Protein AF-M4RAN0-F1 (afdb_monomer)

pLDDT: mean 78.2, std 18.33, range [39.72, 98.0]

Nearest PDB structures (foldseek):
  3uxm-assembly6_C  TM=8.681E-01  e=2.405E-02  Pseudomonas aeruginosa PAO1
  3uwk-assembly3_A  TM=8.325E-01  e=1.610E-02  Pseudomonas aeruginosa PAO1
  3uxm-assembly5_B-2  TM=8.492E-01  e=2.405E-02  Pseudomonas aeruginosa PAO1
  4e5u-assembly1_A  TM=8.436E-01  e=3.594E-02  Pseudomonas aeruginosa PAO1
  3v9p-assembly3_B-2  TM=5.923E-01  e=3.227E-03  Burkholderia thailandensis E264

InterPro domains:
  IPR027417 P-loop containing nucleoside triphosphate hydrolase [G3DSA:3.40.50.300] (1-83)
  IPR027417 P-loop containing nucleoside triphosphate hydrolase [SSF52540] (2-83)
  IPR039430 Thymidylate kinase-like domain [PF02223] (8-75)

Secondary structure (DSSP, 8-state):
--SSTT---S-EEEEE--HHHHHTT--S---TTGGG-HHHHHHHHHHHHHHHHHTTTTEEEEETTS-HHHHHHHHHHHHHHHHHHHHHT------------------------

Solvent-accessible surface area (backbone atoms only — not comparable to full-atom values): 7378 Å² total; per-residue (Å²): 122,86,87,56,85,71,65,69,72,83,61,44,80,44,74,45,60,57,68,78,60,52,63,75,67,56,90,62,81,79,49,77,76,66,69,60,40,70,73,52,51,53,51,54,52,51,51,53,53,50,51,34,67,76,38,54,87,36,33,45,80,42,65,55,76,54,55,69,67,60,45,48,52,54,54,49,56,52,51,50,50,58,53,54,55,53,62,73,67,65,69,75,78,79,84,81,76,81,77,82,81,81,76,80,79,78,85,74,87,84,83,86,132

Mean predicted aligned error: 13.82 Å

Sequence (113 aa):
MWATGGLLPRRTYLLDVDPQVSHRRLTHGEDRMESAGYDFQRRTRQEFLNLARADSARFLVVDASQGIEAVWNTIRNDAEQLLGGAAASTGMPEISGIPEISGDVRQTGEHSS

Foldseek 3Di:
DPDCPPDDDQADEAADDQLVLVVVVDPDDDDPLNVPDRVVVVVVSVVVVVVCVVCVSRYDYAHNSDDPVVSVVVVVVVVCVVVVVVVVPPDDPPPPDDDPPPDPPDDDDDDDD

Organism: NCBI:txid1254439

Radius of gyration: 29.09 Å; Cα contacts (8 Å, |Δi|>4): 60; chains: 1; bounding box: 40×34×103 Å

Structure (mmCIF, N/CA/C/O backbone):
data_AF-M4RAN0-F1
#
_entry.id   AF-M4RA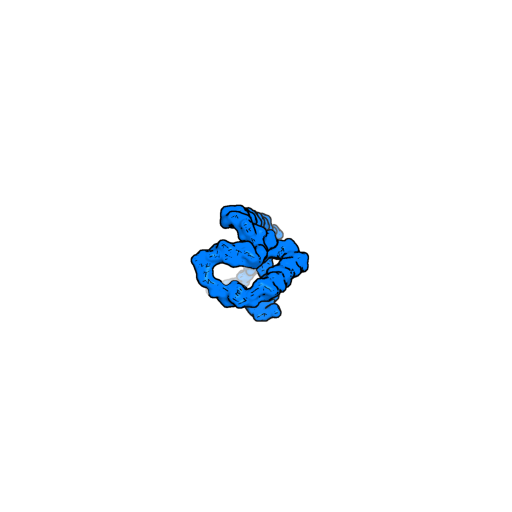N0-F1
#
loop_
_atom_site.group_PDB
_atom_site.id
_atom_site.type_symbol
_atom_site.label_atom_id
_atom_site.label_alt_id
_atom_site.label_comp_id
_atom_site.label_asym_id
_atom_site.label_entity_id
_atom_site.label_seq_id
_atom_site.pdbx_PDB_ins_code
_atom_site.Cartn_x
_atom_site.Cartn_y
_atom_site.Cartn_z
_atom_site.occupancy
_atom_site.B_iso_or_equiv
_atom_site.auth_seq_id
_atom_site.auth_comp_id
_atom_site.auth_asym_id
_atom_site.auth_atom_id
_atom_site.pdbx_PDB_model_num
ATOM 1 N N . MET A 1 1 ? 0.209 -20.540 7.825 1.00 51.88 1 MET A N 1
ATOM 2 C CA . MET A 1 1 ? 0.028 -19.350 8.688 1.00 51.88 1 MET A CA 1
ATOM 3 C C . MET A 1 1 ? 0.818 -19.528 9.988 1.00 51.88 1 MET A C 1
ATOM 5 O O . MET A 1 1 ? 0.255 -19.469 11.071 1.00 51.88 1 MET A O 1
ATOM 9 N N . TRP A 1 2 ? 2.125 -19.792 9.893 1.00 39.72 2 TRP A N 1
ATOM 10 C CA . TRP A 1 2 ? 2.996 -20.043 11.047 1.00 39.72 2 TRP A CA 1
ATOM 11 C C . TRP A 1 2 ? 4.129 -19.021 11.022 1.00 39.72 2 TRP A C 1
ATOM 13 O O . TRP A 1 2 ? 5.038 -19.125 10.211 1.00 39.72 2 TRP A O 1
ATOM 23 N N . ALA A 1 3 ? 3.956 -17.982 11.833 1.00 61.91 3 ALA A N 1
ATOM 24 C CA . ALA A 1 3 ? 4.944 -16.976 12.242 1.00 61.91 3 ALA A CA 1
ATOM 25 C C . ALA A 1 3 ? 4.266 -15.977 13.198 1.00 61.91 3 ALA A C 1
ATOM 27 O O . ALA A 1 3 ? 4.872 -15.520 14.155 1.00 61.91 3 ALA A O 1
ATOM 28 N N . THR A 1 4 ? 2.977 -15.693 12.975 1.00 70.81 4 THR A N 1
ATOM 29 C CA . THR A 1 4 ? 2.208 -14.684 13.723 1.00 70.81 4 THR A CA 1
ATOM 30 C C . THR A 1 4 ? 1.116 -15.270 14.625 1.00 70.81 4 THR A C 1
ATOM 32 O O . THR A 1 4 ? 0.298 -14.526 15.149 1.00 70.81 4 THR A O 1
ATOM 35 N N . GLY A 1 5 ? 1.030 -16.598 14.775 1.00 74.56 5 GLY A N 1
ATOM 36 C CA . GLY A 1 5 ? -0.044 -17.238 15.553 1.00 74.56 5 GLY A CA 1
ATOM 37 C C . GLY A 1 5 ? -1.457 -16.977 15.009 1.00 74.56 5 GLY A C 1
ATOM 38 O O . GLY A 1 5 ? -2.418 -17.003 15.766 1.00 74.56 5 GLY A O 1
ATOM 39 N N . GLY A 1 6 ? -1.590 -16.677 13.713 1.00 78.69 6 GLY A N 1
ATOM 40 C CA . GLY A 1 6 ? -2.867 -16.287 13.108 1.00 78.69 6 GLY A CA 1
ATOM 41 C C . GLY A 1 6 ? -3.189 -14.796 13.221 1.00 78.69 6 GLY A C 1
ATOM 42 O O . GLY A 1 6 ? -4.206 -14.364 12.682 1.00 78.69 6 GLY A O 1
ATOM 43 N N . LEU A 1 7 ? -2.317 -13.993 13.846 1.00 82.19 7 LEU A N 1
ATOM 44 C CA . LEU A 1 7 ? -2.452 -12.542 13.825 1.00 82.19 7 LEU A CA 1
ATOM 45 C C . LEU A 1 7 ? -2.278 -12.027 12.402 1.00 82.19 7 LEU A C 1
ATOM 47 O O . LEU A 1 7 ? -1.344 -12.395 11.678 1.00 82.19 7 LEU A O 1
ATOM 51 N N . LEU A 1 8 ? -3.199 -11.152 12.035 1.00 87.12 8 LEU A N 1
ATOM 52 C CA . LEU A 1 8 ? -3.241 -10.480 10.755 1.00 87.12 8 LEU A CA 1
ATOM 53 C C . LEU A 1 8 ? -3.200 -8.971 10.995 1.00 87.12 8 LEU A C 1
ATOM 55 O O . LEU A 1 8 ? -3.686 -8.508 12.031 1.00 87.12 8 LEU A O 1
ATOM 59 N N . PRO A 1 9 ? -2.645 -8.188 10.057 1.00 89.88 9 PRO A N 1
ATOM 60 C CA . PRO A 1 9 ? -2.698 -6.739 10.152 1.00 89.88 9 PRO A CA 1
ATOM 61 C C . PRO A 1 9 ? -4.146 -6.261 10.283 1.00 89.88 9 PRO A C 1
ATOM 63 O O . PRO A 1 9 ? -5.038 -6.781 9.618 1.00 89.88 9 PRO A O 1
ATOM 66 N N . ARG A 1 10 ? -4.384 -5.223 11.089 1.00 91.81 10 ARG A N 1
ATOM 67 C CA . ARG A 1 10 ? -5.685 -4.530 11.098 1.00 91.81 10 ARG A CA 1
ATOM 68 C C . ARG A 1 10 ? -5.968 -3.841 9.756 1.00 91.81 10 ARG A C 1
ATOM 70 O O . ARG A 1 10 ? -7.123 -3.683 9.373 1.00 91.81 10 ARG A O 1
ATOM 77 N N . ARG A 1 11 ? -4.911 -3.429 9.054 1.00 95.88 11 ARG A N 1
ATOM 78 C CA . ARG A 1 11 ? -4.956 -2.761 7.752 1.00 95.88 11 ARG A CA 1
ATOM 79 C C . ARG A 1 11 ? -3.757 -3.181 6.909 1.00 95.88 11 ARG A C 1
ATOM 81 O O . ARG A 1 11 ? -2.645 -3.285 7.427 1.00 95.88 11 ARG A O 1
ATOM 88 N N . THR A 1 12 ? -3.981 -3.399 5.620 1.00 96.62 12 THR A N 1
ATOM 89 C CA . THR A 1 12 ? -2.937 -3.640 4.620 1.00 96.62 12 THR A CA 1
ATOM 90 C C . THR A 1 12 ? -3.131 -2.673 3.460 1.00 96.62 12 THR A C 1
ATOM 92 O O . THR A 1 12 ? -4.178 -2.681 2.820 1.00 96.62 12 THR A O 1
ATOM 95 N N . TYR A 1 13 ? -2.128 -1.841 3.188 1.00 97.56 13 TYR A N 1
ATOM 96 C CA . TYR A 1 13 ? -2.131 -0.941 2.037 1.00 97.56 13 TYR A CA 1
ATOM 97 C C . TYR A 1 13 ? -1.472 -1.644 0.852 1.00 97.56 13 TYR A C 1
ATOM 99 O O . TYR A 1 13 ? -0.285 -1.964 0.908 1.00 97.56 13 TYR A O 1
ATOM 107 N N . LEU A 1 14 ? -2.238 -1.900 -0.207 1.00 97.44 14 LEU A N 1
ATOM 108 C CA . LEU A 1 14 ? -1.710 -2.414 -1.467 1.00 97.44 14 LEU A CA 1
ATOM 109 C C . LEU A 1 14 ? -1.458 -1.236 -2.406 1.00 97.44 14 LEU A C 1
ATOM 111 O O . LEU A 1 14 ? -2.405 -0.659 -2.934 1.00 97.44 14 LEU A O 1
ATOM 115 N N . LEU A 1 15 ? -0.188 -0.884 -2.601 1.00 96.12 15 LEU A N 1
ATOM 116 C CA . LEU A 1 15 ? 0.225 0.154 -3.544 1.00 96.12 15 LEU A CA 1
ATOM 117 C C . LEU A 1 15 ? 0.212 -0.427 -4.961 1.00 96.12 15 LEU A C 1
ATOM 119 O O . LEU A 1 15 ? 1.136 -1.138 -5.353 1.00 96.12 15 LEU A O 1
ATOM 123 N N . ASP A 1 16 ? -0.858 -0.170 -5.705 1.00 95.31 16 ASP A N 1
ATOM 124 C CA . ASP A 1 16 ? -1.047 -0.710 -7.047 1.00 95.31 16 ASP A CA 1
ATOM 125 C C . ASP A 1 16 ? -0.485 0.242 -8.103 1.00 95.31 16 ASP A C 1
ATOM 127 O O . ASP A 1 16 ? -0.854 1.414 -8.175 1.00 95.31 16 ASP A O 1
ATOM 131 N N . VAL A 1 17 ? 0.400 -0.270 -8.952 1.00 91.56 17 VAL A N 1
ATOM 132 C CA . VAL A 1 17 ? 0.917 0.445 -10.118 1.00 91.56 17 VAL A CA 1
ATOM 133 C C . VAL A 1 17 ? 1.130 -0.544 -11.252 1.00 91.56 17 VAL A C 1
ATOM 135 O O . VAL A 1 17 ? 1.514 -1.697 -11.037 1.00 91.56 17 VAL A O 1
ATOM 138 N N . ASP A 1 18 ? 0.866 -0.103 -12.480 1.00 85.94 18 ASP A N 1
ATOM 139 C CA . ASP A 1 18 ? 1.181 -0.920 -13.641 1.00 85.94 18 ASP A CA 1
ATOM 140 C C . ASP A 1 18 ? 2.703 -1.114 -13.764 1.00 85.94 18 ASP A C 1
ATOM 142 O O . ASP A 1 18 ? 3.435 -0.119 -13.715 1.00 85.94 18 ASP A O 1
ATOM 146 N N . PRO A 1 19 ? 3.199 -2.349 -13.968 1.00 81.56 19 PRO A N 1
ATOM 147 C CA . PRO A 1 19 ? 4.631 -2.594 -14.089 1.00 81.56 19 PRO A CA 1
ATOM 148 C C . PRO A 1 19 ? 5.310 -1.782 -15.206 1.00 81.56 19 PRO A C 1
ATOM 150 O O .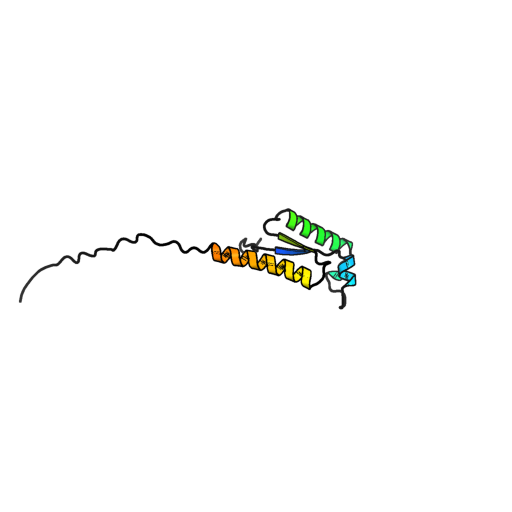 PRO A 1 19 ? 6.457 -1.364 -15.075 1.00 81.56 19 PRO A O 1
ATOM 153 N N . GLN A 1 20 ? 4.606 -1.471 -16.301 1.00 81.00 20 GLN A N 1
ATOM 154 C CA . GLN A 1 20 ? 5.160 -0.620 -17.361 1.00 81.00 20 GLN A CA 1
ATOM 155 C C . GLN A 1 20 ? 5.344 0.831 -16.901 1.00 81.00 20 GLN A C 1
ATOM 157 O O . GLN A 1 20 ? 6.232 1.530 -17.392 1.00 81.00 20 GLN A O 1
ATOM 162 N N . VAL A 1 21 ? 4.501 1.301 -15.978 1.00 78.00 21 VAL A N 1
ATOM 163 C CA . VAL A 1 21 ? 4.589 2.645 -15.394 1.00 78.00 21 VAL A CA 1
ATOM 164 C C . VAL A 1 21 ? 5.666 2.690 -14.312 1.00 78.00 21 VAL A C 1
ATOM 166 O O . VAL A 1 21 ? 6.412 3.668 -14.260 1.00 78.00 21 VAL A O 1
ATOM 169 N N . SER A 1 22 ? 5.798 1.645 -13.488 1.00 73.44 22 SER A N 1
ATOM 170 C CA . SER A 1 22 ? 6.830 1.581 -12.446 1.00 73.44 22 SER A CA 1
ATOM 171 C C . SER A 1 22 ? 8.241 1.557 -13.034 1.00 73.44 22 SER A C 1
ATOM 173 O O . SER A 1 22 ? 9.080 2.337 -12.589 1.00 73.44 22 SER A O 1
ATOM 175 N N . HIS A 1 23 ? 8.483 0.781 -14.099 1.00 68.50 23 HIS A N 1
ATOM 176 C CA . HIS A 1 23 ? 9.790 0.739 -14.768 1.00 68.50 23 HIS A CA 1
ATOM 177 C C . HIS A 1 23 ? 10.243 2.114 -15.286 1.00 68.50 23 HIS A C 1
ATOM 179 O O . HIS A 1 23 ? 11.426 2.434 -15.247 1.00 68.50 23 HIS A O 1
ATOM 185 N N . ARG A 1 24 ? 9.314 2.977 -15.720 1.00 73.19 24 ARG A N 1
ATOM 186 C CA . ARG A 1 24 ? 9.639 4.342 -16.184 1.00 73.19 24 ARG A CA 1
ATOM 187 C C . ARG A 1 24 ? 10.034 5.297 -15.057 1.00 73.19 24 ARG A C 1
ATOM 189 O O . ARG A 1 24 ? 10.586 6.356 -15.338 1.00 73.19 24 ARG A O 1
ATOM 196 N N . ARG A 1 25 ? 9.713 4.960 -13.806 1.00 72.88 25 ARG A N 1
ATOM 197 C CA . ARG A 1 25 ? 10.033 5.756 -12.612 1.00 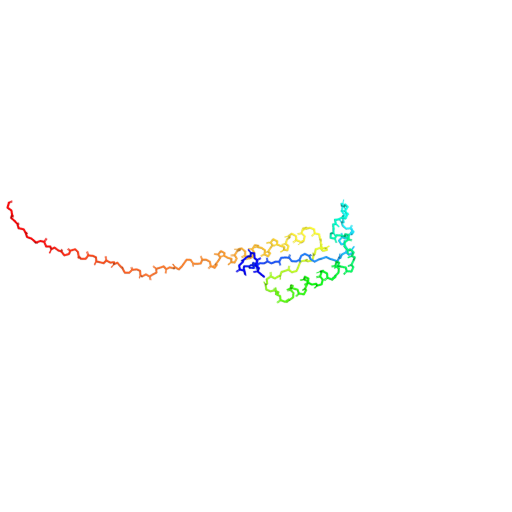72.88 25 ARG A CA 1
ATOM 198 C C . ARG A 1 25 ? 11.313 5.295 -11.915 1.00 72.88 25 ARG A C 1
ATOM 200 O O . ARG A 1 25 ? 11.713 5.929 -10.943 1.00 72.88 25 ARG A O 1
ATOM 207 N N . LEU A 1 26 ? 11.947 4.221 -12.388 1.00 68.31 26 LEU A N 1
ATOM 208 C CA . LEU A 1 26 ? 13.198 3.726 -11.825 1.00 68.31 26 LEU A CA 1
ATOM 209 C C . LEU A 1 26 ? 14.310 4.758 -12.029 1.00 68.31 26 LEU A C 1
ATOM 211 O O . LEU A 1 26 ? 14.698 5.075 -13.150 1.00 68.31 26 LEU A O 1
ATOM 215 N N . THR A 1 27 ? 14.836 5.271 -10.923 1.00 66.81 27 THR A N 1
ATOM 216 C CA . THR A 1 27 ? 16.039 6.116 -10.888 1.00 66.81 27 THR A CA 1
ATOM 217 C C . THR A 1 27 ? 17.303 5.316 -10.561 1.00 66.81 27 THR A C 1
ATOM 219 O O . THR A 1 27 ? 18.393 5.878 -10.502 1.00 66.81 27 THR A O 1
ATOM 222 N N . HIS A 1 28 ? 17.166 4.006 -10.345 1.00 63.69 28 HIS A N 1
ATOM 223 C CA . HIS A 1 28 ? 18.226 3.079 -9.944 1.00 63.69 28 HIS A CA 1
ATOM 224 C C . HIS A 1 28 ? 18.196 1.843 -10.857 1.00 63.69 28 HIS A C 1
ATOM 226 O O . HIS A 1 28 ? 17.204 1.614 -11.549 1.00 63.69 28 HIS A O 1
ATOM 232 N N . GLY A 1 29 ? 19.280 1.059 -10.868 1.00 65.38 29 GLY A N 1
ATOM 233 C CA . GLY A 1 29 ? 19.321 -0.206 -11.607 1.00 65.38 29 GLY A CA 1
ATOM 234 C C . GLY A 1 29 ? 18.241 -1.183 -11.137 1.00 65.38 29 GLY A C 1
ATOM 235 O O . GLY A 1 29 ? 17.816 -1.119 -9.986 1.00 65.38 29 GLY A O 1
ATOM 236 N N . GLU A 1 30 ? 17.811 -2.067 -12.035 1.00 71.44 30 GLU A N 1
ATOM 237 C CA . GLU A 1 30 ? 16.797 -3.079 -11.734 1.00 71.44 30 GLU A CA 1
ATOM 238 C C . GLU A 1 30 ? 17.259 -4.015 -10.612 1.00 71.44 30 GLU A C 1
ATOM 240 O O . GLU A 1 30 ? 18.368 -4.558 -10.645 1.00 71.44 30 GLU A O 1
ATOM 245 N N . ASP A 1 31 ? 16.395 -4.212 -9.623 1.00 73.38 31 ASP A N 1
ATOM 246 C CA . ASP A 1 31 ? 16.528 -5.242 -8.615 1.00 73.38 31 ASP A CA 1
ATOM 247 C C . ASP A 1 31 ? 15.912 -6.571 -9.091 1.00 73.38 31 ASP A C 1
ATOM 249 O O . ASP A 1 31 ? 15.376 -6.718 -10.194 1.00 73.38 31 ASP A O 1
ATOM 253 N N . ARG A 1 32 ? 16.016 -7.601 -8.247 1.00 75.62 32 ARG A N 1
ATOM 254 C CA . ARG A 1 32 ? 15.546 -8.956 -8.560 1.00 75.62 32 ARG A CA 1
ATOM 255 C C . ARG A 1 32 ? 14.056 -9.010 -8.942 1.00 75.62 32 ARG A C 1
ATOM 257 O O . ARG A 1 32 ? 13.670 -9.896 -9.706 1.00 75.62 32 ARG A O 1
ATOM 264 N N . MET A 1 33 ? 13.217 -8.145 -8.380 1.00 69.88 33 MET A N 1
ATOM 265 C CA . MET A 1 33 ? 11.787 -8.063 -8.681 1.00 69.88 33 MET A CA 1
ATOM 266 C C . MET A 1 33 ? 11.538 -7.381 -10.029 1.00 69.88 33 MET A C 1
ATOM 268 O O . MET A 1 33 ? 10.683 -7.846 -10.792 1.00 69.88 33 MET A O 1
ATOM 272 N N . GLU A 1 34 ? 12.307 -6.345 -10.369 1.00 71.56 34 GLU A N 1
ATOM 273 C CA . GLU A 1 34 ? 12.218 -5.698 -11.683 1.00 71.56 34 GLU A CA 1
ATOM 274 C C . GLU A 1 34 ? 12.742 -6.598 -12.813 1.00 71.56 34 GLU A C 1
ATOM 276 O O . GLU A 1 34 ? 12.118 -6.698 -13.869 1.00 71.56 34 GLU A O 1
ATOM 281 N N . SER A 1 35 ? 13.802 -7.368 -12.569 1.00 77.19 35 SER A N 1
ATOM 282 C CA . SER A 1 35 ? 14.354 -8.296 -13.566 1.00 77.19 35 SER A CA 1
ATOM 283 C C . SER A 1 35 ? 13.558 -9.601 -13.730 1.00 77.19 35 SER A C 1
ATOM 285 O O . SER A 1 35 ? 13.887 -10.425 -14.584 1.00 77.19 35 SER A O 1
ATOM 287 N N . ALA A 1 36 ? 12.498 -9.824 -12.943 1.00 77.06 36 ALA A N 1
ATOM 288 C CA . ALA A 1 36 ? 11.671 -11.036 -13.020 1.00 77.06 36 ALA A CA 1
ATOM 289 C C . ALA A 1 36 ? 10.794 -11.113 -14.290 1.00 77.06 36 ALA A C 1
ATOM 291 O O . ALA A 1 36 ? 10.227 -12.167 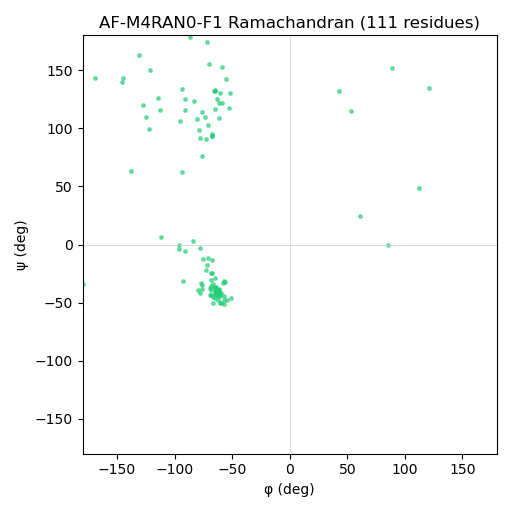-14.595 1.00 77.06 36 ALA A O 1
ATOM 292 N N . GLY A 1 37 ? 10.694 -10.011 -15.038 1.00 81.31 37 GLY A N 1
ATOM 293 C CA . GLY A 1 37 ? 9.988 -9.927 -16.311 1.00 81.31 37 GLY A CA 1
ATOM 294 C C . GLY A 1 37 ? 8.506 -9.565 -16.186 1.00 81.31 37 GLY A C 1
ATOM 295 O O . GLY A 1 37 ? 7.821 -9.876 -15.206 1.00 81.31 37 GLY A O 1
ATOM 296 N N . TYR A 1 38 ? 7.990 -8.925 -17.236 1.00 83.00 38 TYR A N 1
ATOM 297 C CA . TYR A 1 38 ? 6.659 -8.312 -17.261 1.00 83.00 38 TYR A CA 1
ATOM 298 C C . TYR A 1 38 ? 5.510 -9.285 -16.943 1.00 83.00 38 TYR A C 1
ATOM 300 O O . TYR A 1 38 ? 4.620 -8.969 -16.153 1.00 83.00 38 TYR A O 1
ATOM 308 N N . ASP A 1 39 ? 5.520 -10.493 -17.515 1.00 86.75 39 ASP A N 1
ATOM 309 C CA . ASP A 1 39 ? 4.456 -11.481 -17.286 1.00 86.75 39 ASP A CA 1
ATOM 310 C C . ASP A 1 39 ? 4.427 -11.998 -15.846 1.00 86.75 39 ASP A C 1
ATOM 312 O O . ASP A 1 39 ? 3.359 -12.291 -15.300 1.00 86.75 39 ASP A O 1
ATOM 316 N N . PHE A 1 40 ? 5.594 -12.115 -15.209 1.00 87.81 40 PHE A N 1
ATOM 317 C CA . PHE A 1 40 ? 5.673 -12.468 -13.799 1.00 87.81 40 PHE A CA 1
ATOM 318 C C . PHE A 1 40 ? 5.097 -11.345 -12.936 1.00 87.81 40 PHE A C 1
ATOM 320 O O . PHE A 1 40 ? 4.198 -11.598 -12.139 1.00 87.81 40 PHE A O 1
ATOM 327 N N . GLN A 1 41 ? 5.534 -10.104 -13.154 1.00 87.94 41 GLN A N 1
ATOM 328 C CA . GLN A 1 41 ? 5.057 -8.939 -12.405 1.00 87.94 41 GLN A CA 1
ATOM 329 C C . GLN A 1 41 ? 3.545 -8.731 -12.559 1.00 87.94 41 GLN A C 1
ATOM 331 O O . GLN A 1 41 ? 2.855 -8.497 -11.568 1.00 87.94 41 GLN A O 1
ATOM 336 N N . ARG A 1 42 ? 2.999 -8.891 -13.774 1.00 91.06 42 ARG A N 1
ATOM 337 C CA . ARG A 1 42 ? 1.553 -8.784 -14.027 1.00 91.06 42 ARG A CA 1
ATOM 338 C C . ARG A 1 42 ? 0.755 -9.847 -13.271 1.00 91.06 42 ARG A C 1
ATOM 340 O O . ARG A 1 42 ? -0.273 -9.520 -12.682 1.00 91.06 42 ARG A O 1
ATOM 347 N N . ARG A 1 43 ? 1.214 -11.105 -13.261 1.00 92.69 43 ARG A N 1
ATOM 348 C CA . ARG A 1 43 ? 0.559 -12.182 -12.492 1.00 92.69 43 ARG A CA 1
ATOM 349 C C . ARG A 1 43 ? 0.630 -11.915 -10.994 1.00 92.69 43 ARG A C 1
ATOM 351 O O . ARG A 1 43 ? -0.392 -11.983 -10.326 1.00 92.69 43 ARG A O 1
ATOM 358 N N . THR A 1 44 ? 1.799 -11.529 -10.489 1.00 92.19 44 THR A N 1
ATOM 359 C CA . THR A 1 44 ? 1.991 -11.170 -9.078 1.00 92.19 44 THR A CA 1
ATOM 360 C C . THR A 1 44 ? 1.056 -10.035 -8.657 1.00 92.19 44 THR A C 1
ATOM 362 O O . THR A 1 44 ? 0.348 -10.166 -7.660 1.00 92.19 44 THR A O 1
ATOM 365 N N . ARG A 1 45 ? 0.973 -8.957 -9.451 1.00 93.81 45 ARG A N 1
ATOM 366 C CA . ARG A 1 45 ? 0.011 -7.863 -9.246 1.00 93.81 45 ARG A CA 1
ATOM 367 C C . ARG A 1 45 ? -1.424 -8.388 -9.175 1.00 93.81 45 ARG A C 1
ATOM 369 O O . ARG A 1 45 ? -2.162 -8.029 -8.260 1.00 93.81 45 ARG A O 1
ATOM 376 N N . GLN A 1 46 ? -1.815 -9.254 -10.111 1.00 95.81 46 GLN A N 1
ATOM 377 C CA . GLN A 1 46 ? -3.172 -9.793 -10.150 1.00 95.81 46 GLN A CA 1
ATOM 378 C C . GLN A 1 46 ? -3.511 -10.622 -8.905 1.00 95.81 46 GLN A C 1
ATOM 380 O O . GLN A 1 46 ? -4.618 -10.488 -8.387 1.00 95.81 46 GLN A O 1
ATOM 385 N N . GLU A 1 47 ? -2.572 -11.416 -8.388 1.00 96.38 47 GLU A N 1
ATOM 386 C CA . GLU A 1 47 ? -2.781 -12.185 -7.157 1.00 96.38 47 GLU A CA 1
ATOM 387 C C . GLU A 1 47 ? -2.964 -11.279 -5.935 1.00 96.38 47 GLU A C 1
ATOM 389 O O . GLU A 1 47 ? -3.889 -11.487 -5.150 1.00 96.38 47 GLU A O 1
ATOM 394 N N . PHE A 1 48 ? -2.176 -10.208 -5.801 1.00 95.56 48 PHE A N 1
ATOM 395 C CA . PHE A 1 48 ? -2.386 -9.236 -4.723 1.00 95.56 48 PHE A CA 1
ATOM 396 C C . PHE A 1 48 ? -3.731 -8.510 -4.834 1.00 95.56 48 PHE A C 1
ATOM 398 O O . PHE A 1 48 ? -4.415 -8.329 -3.826 1.00 95.56 48 PHE A O 1
ATOM 405 N N . LEU A 1 49 ? -4.156 -8.148 -6.047 1.00 96.50 49 LEU A N 1
ATOM 406 C CA . LEU A 1 49 ? -5.483 -7.566 -6.269 1.00 96.50 49 LEU A CA 1
ATOM 407 C C . LEU A 1 49 ? -6.604 -8.559 -5.935 1.00 96.50 49 LEU A C 1
ATOM 409 O O . LEU A 1 49 ? -7.630 -8.161 -5.386 1.00 96.50 49 LEU A O 1
ATOM 413 N N . ASN A 1 50 ? -6.421 -9.849 -6.226 1.00 97.31 50 ASN A N 1
ATOM 414 C CA . ASN A 1 50 ? -7.376 -10.889 -5.845 1.00 97.31 50 ASN A CA 1
ATOM 415 C C . ASN A 1 50 ? -7.473 -11.022 -4.318 1.00 97.31 50 ASN A C 1
ATOM 417 O O . ASN A 1 50 ? -8.583 -11.077 -3.791 1.00 97.31 50 ASN A O 1
ATOM 421 N N . LEU A 1 51 ? -6.341 -10.991 -3.605 1.00 94.81 51 LEU A N 1
ATOM 422 C CA . LEU A 1 51 ? -6.314 -10.981 -2.137 1.00 94.81 51 LEU A CA 1
ATOM 423 C C . LEU A 1 51 ? -7.038 -9.758 -1.561 1.00 94.81 51 LEU A C 1
ATOM 425 O O . LEU A 1 51 ? -7.844 -9.901 -0.644 1.00 94.81 51 LEU A O 1
ATOM 429 N N . ALA A 1 52 ? -6.804 -8.572 -2.128 1.00 96.38 52 ALA A N 1
ATOM 430 C CA . ALA A 1 52 ? -7.460 -7.346 -1.686 1.00 96.38 52 ALA A CA 1
ATOM 431 C C . ALA A 1 52 ? -8.980 -7.373 -1.914 1.00 96.38 52 ALA A C 1
ATOM 433 O O . ALA A 1 52 ? -9.736 -6.894 -1.076 1.00 96.38 52 ALA A O 1
ATOM 434 N N . ARG A 1 53 ? -9.443 -7.970 -3.021 1.00 96.19 53 ARG A N 1
ATOM 435 C CA . ARG A 1 53 ? -10.880 -8.175 -3.278 1.00 96.19 53 ARG A CA 1
ATOM 436 C C . ARG A 1 53 ? -11.502 -9.191 -2.326 1.00 96.19 53 ARG A C 1
ATOM 438 O O . ARG A 1 53 ? -12.637 -8.999 -1.907 1.00 96.19 53 ARG A O 1
ATOM 445 N N . ALA A 1 54 ? -10.780 -10.263 -2.005 1.00 96.12 54 ALA A N 1
ATOM 446 C CA . ALA A 1 54 ? -11.260 -11.304 -1.101 1.00 96.12 54 ALA A CA 1
ATOM 447 C C . ALA A 1 54 ? -11.394 -10.814 0.352 1.00 96.12 54 ALA A C 1
ATOM 449 O O . ALA A 1 54 ? -12.187 -11.367 1.108 1.00 96.12 54 ALA A O 1
ATOM 450 N N . ASP A 1 55 ? -10.644 -9.779 0.737 1.00 94.19 55 ASP A N 1
ATOM 451 C CA . ASP A 1 55 ? -10.677 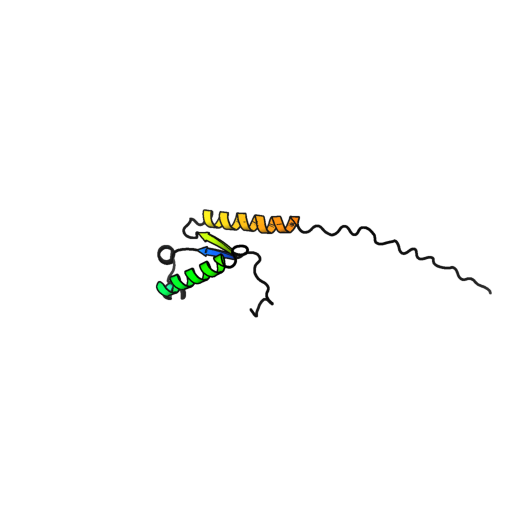-9.193 2.077 1.00 94.19 55 ASP A CA 1
ATOM 452 C C . ASP A 1 55 ? -10.639 -7.657 2.026 1.00 94.19 55 ASP A C 1
ATOM 454 O O . ASP A 1 55 ? -9.715 -6.994 2.508 1.00 94.19 55 ASP A O 1
ATOM 458 N N . SER A 1 56 ? -11.674 -7.075 1.422 1.00 93.62 56 SER A N 1
ATOM 459 C CA . SER A 1 56 ? -11.788 -5.625 1.228 1.00 93.62 56 SER A CA 1
ATOM 460 C C . SER A 1 56 ? -11.965 -4.837 2.530 1.00 93.62 56 SER A C 1
ATOM 462 O O . SER A 1 56 ? -11.852 -3.616 2.528 1.00 93.62 56 SER A O 1
ATOM 464 N N . ALA A 1 57 ? -12.268 -5.509 3.644 1.00 91.81 57 ALA A N 1
ATOM 465 C CA . ALA A 1 57 ? -12.363 -4.870 4.955 1.00 91.81 57 ALA A CA 1
ATOM 466 C C . ALA A 1 57 ? -10.974 -4.572 5.545 1.00 91.81 57 ALA A C 1
ATOM 468 O O . ALA A 1 57 ? -10.788 -3.561 6.229 1.00 91.81 57 ALA A O 1
ATOM 469 N N . ARG A 1 58 ? -9.991 -5.444 5.279 1.00 94.25 58 ARG A N 1
ATOM 470 C CA . ARG A 1 58 ? -8.608 -5.281 5.743 1.00 94.25 58 ARG A CA 1
ATOM 471 C C . ARG A 1 58 ? -7.718 -4.573 4.728 1.00 94.25 58 ARG A C 1
ATOM 473 O O . ARG A 1 58 ? -6.765 -3.908 5.136 1.00 94.25 58 ARG A O 1
ATOM 480 N N . PHE A 1 59 ? -7.978 -4.733 3.435 1.00 97.31 59 PHE A N 1
ATOM 481 C CA . PHE A 1 59 ? -7.148 -4.152 2.384 1.00 97.31 59 PHE A CA 1
ATOM 482 C C . PHE A 1 59 ? -7.665 -2.794 1.918 1.00 97.31 59 PHE A C 1
ATOM 484 O O . PHE A 1 59 ? -8.835 -2.648 1.578 1.00 97.31 59 PHE A O 1
ATOM 491 N N . LEU A 1 60 ? -6.752 -1.829 1.804 1.00 97.62 60 LEU A N 1
ATOM 492 C CA . LEU A 1 60 ? -6.965 -0.607 1.038 1.00 97.62 60 LEU A CA 1
ATOM 493 C C . LEU A 1 60 ? -6.026 -0.613 -0.168 1.00 97.62 60 LEU A C 1
ATOM 495 O O . LEU A 1 60 ? -4.804 -0.598 -0.009 1.00 97.62 60 LEU A O 1
ATOM 499 N N . VAL A 1 61 ? -6.594 -0.646 -1.373 1.00 97.69 61 VAL A N 1
ATOM 500 C CA . VAL A 1 61 ? -5.824 -0.505 -2.616 1.00 97.69 61 VAL A CA 1
ATOM 501 C C . VAL A 1 61 ? -5.612 0.981 -2.885 1.00 97.69 61 VAL A C 1
ATOM 503 O O . VAL A 1 61 ? -6.577 1.738 -2.967 1.00 97.69 61 VAL A O 1
ATOM 506 N N . VAL A 1 62 ? -4.355 1.394 -3.013 1.00 97.44 62 VAL A N 1
ATOM 507 C CA . VAL A 1 62 ? -3.951 2.779 -3.266 1.00 97.44 62 VAL A CA 1
ATOM 508 C C . VAL A 1 62 ? -3.303 2.842 -4.639 1.00 97.44 62 VAL A C 1
ATOM 510 O O . VAL A 1 62 ? -2.362 2.102 -4.913 1.00 97.44 62 VAL A O 1
ATOM 513 N N . ASP A 1 63 ? -3.794 3.730 -5.496 1.00 94.94 63 ASP A N 1
ATOM 514 C CA . ASP A 1 63 ? -3.214 3.966 -6.816 1.00 94.94 63 ASP A CA 1
ATOM 515 C C . ASP A 1 63 ? -1.862 4.684 -6.683 1.00 94.94 63 ASP A C 1
ATOM 517 O O . ASP A 1 63 ? -1.778 5.890 -6.440 1.00 94.94 63 ASP A O 1
ATOM 521 N N . ALA A 1 64 ? -0.787 3.920 -6.853 1.00 93.62 64 ALA A N 1
ATOM 522 C CA . ALA A 1 64 ? 0.587 4.391 -6.758 1.00 93.62 64 ALA A CA 1
ATOM 523 C C . ALA A 1 64 ? 1.106 5.013 -8.067 1.00 93.62 64 ALA A C 1
ATOM 525 O O . ALA A 1 64 ? 2.259 5.447 -8.135 1.00 93.62 64 ALA A O 1
ATOM 526 N N . SER A 1 65 ? 0.264 5.118 -9.105 1.00 91.19 65 SER A N 1
ATOM 527 C CA . SER A 1 65 ? 0.560 5.931 -10.290 1.00 91.19 65 SER A CA 1
ATOM 528 C C . SER A 1 65 ? 0.387 7.431 -10.029 1.00 91.19 65 SER A C 1
ATOM 530 O O . SER A 1 65 ? 0.884 8.255 -10.800 1.00 91.19 65 SER A O 1
ATOM 532 N N . GLN A 1 66 ? -0.233 7.817 -8.916 1.00 91.81 66 GLN A N 1
ATOM 533 C CA . GLN A 1 66 ? -0.343 9.217 -8.518 1.00 91.81 66 GLN A CA 1
ATOM 534 C C . GLN A 1 66 ? 1.004 9.780 -8.034 1.00 91.81 66 GLN A C 1
ATOM 536 O O . GLN A 1 66 ? 2.021 9.080 -7.960 1.00 91.81 66 GLN A O 1
ATOM 541 N N . GLY A 1 67 ? 1.028 11.085 -7.754 1.00 91.44 67 GLY A N 1
ATOM 542 C CA . GLY A 1 67 ? 2.175 11.740 -7.127 1.00 91.44 67 GLY A CA 1
ATOM 543 C C . GLY A 1 67 ? 2.332 11.331 -5.660 1.00 91.44 67 GLY A C 1
ATOM 544 O O . GLY A 1 67 ? 1.353 10.975 -5.004 1.00 91.44 67 GLY A O 1
ATOM 545 N N . ILE A 1 68 ? 3.559 11.434 -5.139 1.00 92.75 68 ILE A N 1
ATOM 546 C CA . ILE A 1 68 ? 3.919 11.034 -3.764 1.00 92.75 68 ILE A CA 1
ATOM 547 C C . ILE A 1 68 ? 2.969 11.651 -2.730 1.00 92.75 68 ILE A C 1
ATOM 549 O O . ILE A 1 68 ? 2.448 10.930 -1.886 1.00 92.75 68 ILE A O 1
ATOM 553 N N . GLU A 1 69 ? 2.677 12.949 -2.838 1.00 96.25 69 GLU A N 1
ATOM 554 C CA . GLU A 1 69 ? 1.776 13.649 -1.911 1.00 96.25 69 GLU A CA 1
ATOM 555 C C . GLU A 1 69 ? 0.350 13.084 -1.910 1.00 96.25 69 GLU A C 1
ATOM 557 O O . GLU A 1 69 ? -0.277 12.968 -0.860 1.00 96.25 69 GLU A O 1
ATOM 562 N N . ALA A 1 70 ? -0.181 12.691 -3.070 1.00 97.00 70 ALA A N 1
ATOM 563 C CA . ALA A 1 70 ? -1.526 12.126 -3.159 1.00 97.00 70 ALA A CA 1
ATOM 564 C C . ALA A 1 70 ? -1.600 10.738 -2.498 1.00 97.00 70 ALA A C 1
ATOM 566 O O . ALA A 1 70 ? -2.516 10.460 -1.717 1.00 97.00 70 ALA A O 1
ATOM 567 N N . VAL A 1 71 ? -0.590 9.898 -2.747 1.00 96.75 71 VAL A N 1
ATOM 568 C CA . VAL A 1 71 ? -0.445 8.583 -2.105 1.00 96.75 71 VAL A CA 1
ATOM 569 C C . VAL A 1 71 ? -0.281 8.743 -0.591 1.00 96.75 71 VAL A C 1
ATOM 571 O O . VAL A 1 71 ? -0.993 8.099 0.180 1.00 96.75 71 VAL A O 1
ATOM 574 N N . TRP A 1 72 ? 0.600 9.650 -0.161 1.00 97.38 72 TRP A N 1
ATOM 575 C CA . TRP A 1 72 ? 0.844 9.966 1.246 1.00 97.38 72 TRP A CA 1
ATOM 576 C C . TRP A 1 72 ? -0.431 10.402 1.966 1.00 97.38 72 TRP A C 1
ATOM 578 O O . TRP A 1 72 ? -0.781 9.832 2.998 1.00 97.38 72 TRP A O 1
ATOM 588 N N . ASN A 1 73 ? -1.160 11.367 1.401 1.00 98.00 73 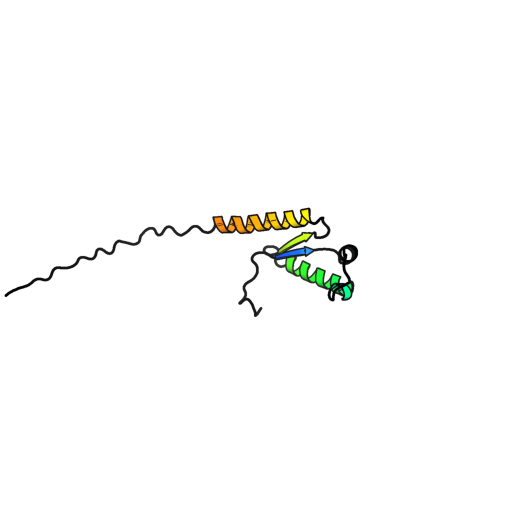ASN A N 1
ATOM 589 C CA . ASN A 1 73 ? -2.396 11.869 1.992 1.00 98.00 73 ASN A CA 1
ATOM 590 C C . ASN A 1 73 ? -3.457 10.766 2.112 1.00 98.00 73 ASN A C 1
ATOM 592 O O . ASN A 1 73 ? -4.138 10.692 3.131 1.00 98.00 73 ASN A O 1
ATOM 596 N N . THR A 1 74 ? -3.564 9.879 1.117 1.00 98.00 74 THR A N 1
ATOM 597 C CA . THR A 1 74 ? -4.495 8.740 1.156 1.00 98.00 74 THR A CA 1
ATOM 598 C C . THR A 1 74 ? -4.190 7.808 2.329 1.00 98.00 74 THR A C 1
ATOM 600 O O . THR A 1 74 ? -5.078 7.493 3.119 1.00 98.00 74 THR A O 1
ATOM 603 N N . ILE A 1 75 ? -2.925 7.402 2.474 1.00 97.50 75 ILE A N 1
ATOM 604 C CA . ILE A 1 7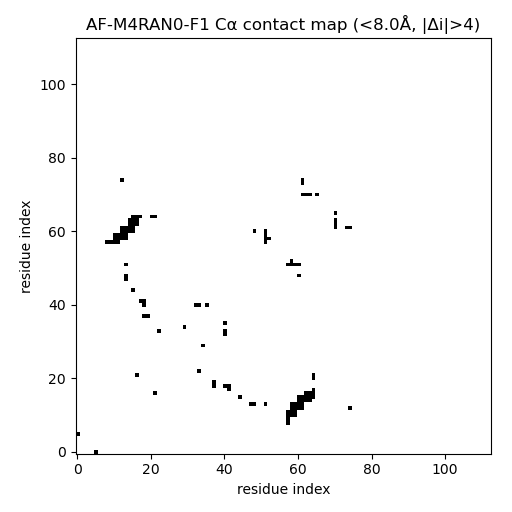5 ? -2.493 6.481 3.534 1.00 97.50 75 ILE A CA 1
ATOM 605 C C . ILE A 1 75 ? -2.618 7.139 4.910 1.00 97.50 75 ILE A C 1
ATOM 607 O O . ILE A 1 75 ? -3.134 6.519 5.838 1.00 97.50 75 ILE A O 1
ATOM 611 N N . ARG A 1 76 ? -2.167 8.393 5.050 1.00 97.69 76 ARG A N 1
ATOM 612 C CA . ARG A 1 76 ? -2.211 9.123 6.322 1.00 97.69 76 ARG A CA 1
ATOM 613 C C . ARG A 1 76 ? -3.644 9.263 6.826 1.00 97.69 76 ARG A C 1
ATOM 615 O O . ARG A 1 76 ? -3.909 8.914 7.970 1.00 97.69 76 ARG A O 1
ATOM 622 N N . ASN A 1 77 ? -4.561 9.720 5.972 1.00 97.56 77 ASN A N 1
ATOM 623 C CA . ASN A 1 77 ? -5.947 9.958 6.369 1.00 97.56 77 ASN A CA 1
ATOM 624 C C . ASN A 1 77 ? -6.642 8.662 6.832 1.00 97.56 77 ASN A C 1
ATOM 626 O O . ASN A 1 77 ? -7.370 8.676 7.822 1.00 97.56 77 ASN A O 1
ATOM 630 N N . ASP A 1 78 ? -6.407 7.535 6.150 1.00 96.88 78 ASP A N 1
ATOM 631 C CA . ASP A 1 78 ? -6.956 6.233 6.555 1.00 96.88 78 ASP A CA 1
ATOM 632 C C . ASP A 1 78 ? -6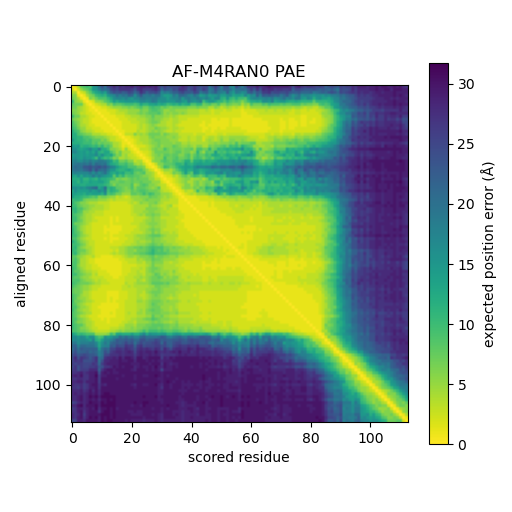.333 5.727 7.868 1.00 96.88 78 ASP A C 1
ATOM 634 O O . ASP A 1 78 ? -7.039 5.280 8.775 1.00 96.88 78 ASP A O 1
ATOM 638 N N . ALA A 1 79 ? -5.012 5.861 8.018 1.00 95.69 79 ALA A N 1
ATOM 639 C CA . ALA A 1 79 ? -4.307 5.481 9.238 1.00 95.69 79 ALA A CA 1
ATOM 640 C C . ALA A 1 79 ? -4.786 6.285 10.458 1.00 95.69 79 ALA A C 1
ATOM 642 O O . ALA A 1 79 ? -5.021 5.710 11.521 1.00 95.69 79 ALA A O 1
ATOM 643 N N . GLU A 1 80 ? -4.974 7.597 10.306 1.00 96.31 80 GLU A N 1
ATOM 644 C CA . GLU A 1 80 ? -5.504 8.472 11.355 1.00 96.31 80 GLU A CA 1
ATOM 645 C C . GLU A 1 80 ? -6.914 8.049 11.785 1.00 96.31 80 GLU A C 1
ATOM 647 O O . GLU A 1 80 ? -7.186 7.972 12.983 1.00 96.31 80 GLU A O 1
ATOM 652 N N . GLN A 1 81 ? -7.792 7.686 10.845 1.00 93.81 81 GLN A N 1
ATOM 653 C CA . GLN A 1 81 ? -9.132 7.176 11.165 1.00 93.81 81 GLN A CA 1
ATOM 654 C C . GLN A 1 81 ? -9.077 5.842 11.921 1.00 93.81 81 GLN A C 1
ATOM 656 O O . GLN A 1 81 ? -9.813 5.639 12.890 1.00 93.81 81 GLN A O 1
ATOM 661 N N . LEU A 1 82 ? -8.179 4.938 11.523 1.00 92.75 82 LEU A N 1
ATOM 662 C CA . LEU A 1 82 ? -8.000 3.644 12.185 1.00 92.75 82 LEU A CA 1
ATOM 663 C C . LEU A 1 82 ? -7.484 3.777 13.621 1.00 92.75 82 LEU A C 1
ATOM 665 O O . LEU A 1 82 ? -7.924 3.029 14.498 1.00 92.75 82 LEU A O 1
ATOM 669 N N . LEU A 1 83 ? -6.562 4.713 13.855 1.00 91.06 83 LEU A N 1
ATOM 670 C CA . LEU A 1 83 ? -5.982 4.983 15.170 1.00 91.06 83 LEU A CA 1
ATOM 671 C C . LEU A 1 83 ? -6.936 5.796 16.057 1.00 91.06 83 LEU A C 1
ATOM 673 O O . LEU A 1 83 ? -7.113 5.466 17.229 1.00 91.06 83 LEU A O 1
ATOM 677 N N . GLY A 1 84 ? -7.613 6.800 15.496 1.00 85.69 84 GLY A N 1
ATOM 678 C CA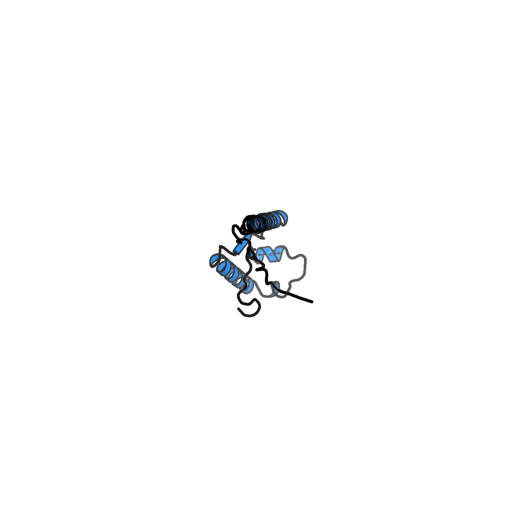 . GLY A 1 84 ? -8.620 7.601 16.196 1.00 85.69 84 GLY A CA 1
ATOM 679 C C . GLY A 1 84 ? -9.848 6.783 16.603 1.00 85.69 84 GLY A C 1
ATOM 680 O O . GLY A 1 84 ? -10.351 6.926 17.716 1.00 85.69 84 GLY A O 1
ATOM 681 N N . GLY A 1 85 ? -10.278 5.841 15.756 1.00 66.25 85 GLY A N 1
ATOM 682 C CA . GLY A 1 85 ? -11.342 4.892 16.087 1.00 66.25 85 GLY A CA 1
ATOM 683 C C . GLY A 1 85 ? -10.965 3.891 17.188 1.00 66.25 85 GLY A C 1
ATOM 684 O O . GLY A 1 85 ? -11.847 3.397 17.882 1.00 66.25 85 GLY A O 1
ATOM 685 N N . ALA A 1 86 ? -9.672 3.601 17.388 1.00 59.12 86 ALA A N 1
ATOM 686 C CA . ALA A 1 86 ? -9.203 2.721 18.465 1.00 59.12 86 ALA A CA 1
ATOM 687 C C . ALA A 1 86 ? -9.198 3.411 19.844 1.00 59.12 86 ALA A C 1
ATOM 689 O O . ALA A 1 86 ? -9.473 2.765 20.859 1.00 59.12 86 ALA A O 1
ATOM 690 N N . ALA A 1 87 ? -8.931 4.721 19.888 1.00 55.75 87 ALA A N 1
ATOM 691 C CA . ALA A 1 87 ? -8.991 5.505 21.123 1.00 55.75 87 ALA A CA 1
ATOM 692 C C . ALA A 1 87 ? -10.435 5.658 21.639 1.00 55.75 87 ALA A C 1
ATOM 694 O O . ALA A 1 87 ? -10.666 5.582 22.842 1.00 55.75 87 ALA A O 1
ATOM 695 N N . ALA A 1 88 ? -11.416 5.787 20.739 1.00 55.19 88 ALA A N 1
ATOM 696 C CA . ALA A 1 88 ? -12.830 5.916 21.102 1.00 55.19 88 ALA A CA 1
ATOM 697 C C . ALA A 1 88 ? -13.472 4.607 21.614 1.00 55.19 88 ALA A C 1
ATOM 699 O O . ALA A 1 88 ? -14.470 4.658 22.329 1.00 55.19 88 ALA A O 1
ATOM 700 N N . SER A 1 89 ? -12.912 3.436 21.279 1.00 54.34 89 SER A N 1
ATOM 701 C CA . SER A 1 89 ? -13.436 2.126 21.704 1.00 54.34 89 SER A CA 1
ATOM 702 C C . SER A 1 89 ? -12.858 1.602 23.025 1.00 54.34 89 SER A C 1
ATOM 704 O O . SER A 1 89 ? -13.305 0.566 23.509 1.00 54.34 89 SER A O 1
ATOM 706 N N . THR A 1 90 ? -11.876 2.287 23.621 1.00 52.56 90 THR A N 1
ATOM 707 C CA . THR A 1 90 ? -11.298 1.896 24.920 1.00 52.56 90 THR A CA 1
ATOM 708 C C . THR A 1 90 ? -12.018 2.635 26.050 1.00 52.56 90 THR A C 1
ATOM 710 O O . THR A 1 90 ? -11.434 3.439 26.771 1.00 52.56 90 THR A O 1
ATOM 713 N N . GLY A 1 91 ? -13.322 2.391 26.190 1.00 45.44 91 GLY A N 1
ATOM 714 C CA . GLY A 1 91 ? -14.027 2.696 27.430 1.00 45.44 91 GLY A CA 1
ATOM 715 C C . GLY A 1 91 ? -13.616 1.665 28.477 1.00 45.44 91 GLY A C 1
ATOM 716 O O . GLY A 1 91 ? -13.958 0.491 28.349 1.00 45.44 91 GLY A O 1
ATOM 717 N N . MET A 1 92 ? -12.851 2.077 29.490 1.00 48.03 92 MET A N 1
ATOM 718 C CA . MET A 1 92 ? -12.689 1.287 30.714 1.00 48.03 92 MET A CA 1
ATOM 719 C C . MET A 1 92 ? -14.086 0.929 31.246 1.00 48.03 92 MET A C 1
ATOM 721 O O . MET A 1 92 ? -14.916 1.833 31.351 1.00 48.03 92 MET A O 1
ATOM 725 N N . PRO A 1 93 ? -14.381 -0.341 31.580 1.00 49.12 93 PRO A N 1
ATOM 726 C CA . PRO A 1 93 ? -15.621 -0.648 32.271 1.00 49.12 93 PRO A CA 1
ATOM 727 C C . PRO A 1 93 ? -15.606 0.077 33.619 1.00 49.12 93 PRO A C 1
ATOM 729 O O . PRO A 1 93 ? -14.694 -0.102 34.428 1.00 49.12 93 PRO A O 1
ATOM 732 N N . GLU A 1 94 ? -16.608 0.925 33.835 1.00 51.12 94 GLU A N 1
ATOM 733 C CA . GLU A 1 94 ? -16.909 1.507 35.135 1.00 51.12 94 GLU A CA 1
ATOM 734 C C . GLU A 1 94 ? -17.234 0.344 36.079 1.00 51.12 94 GLU A C 1
ATOM 736 O O . GLU A 1 94 ? -18.238 -0.354 35.916 1.00 51.12 94 GLU A O 1
ATOM 741 N N . ILE A 1 95 ? -16.329 0.060 37.017 1.00 58.16 95 ILE A N 1
ATOM 742 C CA . ILE A 1 95 ? -16.498 -1.016 37.995 1.00 58.16 95 ILE A CA 1
ATOM 743 C C . ILE A 1 95 ? -17.502 -0.528 39.045 1.00 58.16 95 ILE A C 1
ATOM 745 O O . ILE A 1 95 ? -17.138 -0.104 40.139 1.00 58.16 95 ILE A O 1
ATOM 749 N N . SER A 1 96 ? -18.784 -0.524 38.689 1.00 52.34 96 SER A N 1
ATOM 750 C CA . SER A 1 96 ? -19.866 -0.264 39.630 1.00 52.34 96 SER A CA 1
ATOM 751 C C . SER A 1 96 ? -20.150 -1.543 40.417 1.00 52.34 96 SER A C 1
ATOM 753 O O . SER A 1 96 ? -20.685 -2.510 39.876 1.00 52.34 96 SER A O 1
ATOM 755 N N . GLY A 1 97 ? -19.763 -1.551 41.696 1.00 57.75 97 GLY A N 1
ATOM 756 C CA . GLY A 1 97 ? -20.296 -2.497 42.678 1.00 57.75 97 GLY A CA 1
ATOM 757 C C . GLY A 1 97 ? -19.341 -3.558 43.224 1.00 57.75 97 GLY A C 1
ATOM 758 O O . GLY A 1 97 ? -19.733 -4.717 43.310 1.00 57.75 97 GLY A O 1
ATOM 759 N N . ILE A 1 98 ? -18.133 -3.195 43.673 1.00 52.88 98 ILE A N 1
ATOM 760 C CA . ILE A 1 98 ? -17.469 -4.026 44.694 1.00 52.88 98 ILE A CA 1
ATOM 761 C C . ILE A 1 98 ? -18.163 -3.718 46.031 1.00 52.88 98 ILE A C 1
ATOM 763 O O . ILE A 1 98 ? -18.067 -2.579 46.489 1.00 52.88 98 ILE A O 1
ATOM 767 N N . PRO A 1 99 ? -18.885 -4.664 46.661 1.00 47.69 99 PRO A N 1
ATOM 768 C CA . PRO A 1 99 ? -19.401 -4.442 48.003 1.00 47.69 99 PRO A CA 1
ATOM 769 C C . PRO A 1 99 ? -18.228 -4.340 48.983 1.00 47.69 99 PRO A C 1
ATOM 771 O O . PRO A 1 99 ? -17.319 -5.174 48.962 1.00 47.69 99 PRO A O 1
ATOM 774 N N . GLU A 1 100 ? -18.252 -3.316 49.841 1.00 49.66 100 GLU A N 1
ATOM 775 C CA . GLU A 1 100 ? -17.361 -3.221 50.996 1.00 49.66 100 GLU A CA 1
ATOM 776 C C . GLU A 1 100 ? -17.474 -4.509 51.816 1.00 49.66 100 GLU A C 1
ATOM 778 O O . GLU A 1 100 ? -18.534 -4.858 52.341 1.00 49.66 100 GLU A O 1
ATOM 783 N N . ILE A 1 101 ? -16.361 -5.230 51.924 1.00 54.34 101 ILE A N 1
ATOM 784 C CA . ILE A 1 101 ? -16.208 -6.323 52.878 1.00 54.34 101 ILE A CA 1
ATOM 785 C C . ILE A 1 101 ? -16.207 -5.701 54.276 1.00 54.34 101 ILE A C 1
ATOM 787 O O . ILE A 1 101 ? -15.178 -5.255 54.780 1.00 54.34 101 ILE A O 1
ATOM 791 N N . SER A 1 102 ? -17.392 -5.643 54.885 1.00 52.62 102 SER A N 1
ATOM 792 C CA . SER A 1 102 ? -17.576 -5.302 56.292 1.00 52.62 102 SER A CA 1
ATOM 793 C C . SER A 1 102 ? -16.987 -6.432 57.141 1.00 52.62 102 SER A C 1
ATOM 795 O O . SER A 1 102 ? -17.612 -7.467 57.375 1.00 52.62 102 SER A O 1
ATOM 797 N N . GLY A 1 103 ? -15.719 -6.270 57.517 1.00 47.56 103 GLY A N 1
ATOM 798 C CA . GLY A 1 103 ? -15.031 -7.140 58.460 1.00 47.56 103 GLY A CA 1
ATOM 799 C C . GLY A 1 103 ? -15.446 -6.794 59.883 1.00 47.56 103 GLY A C 1
ATOM 800 O O . GLY A 1 103 ? -14.835 -5.941 60.519 1.00 47.56 103 GLY A O 1
ATOM 801 N N . ASP A 1 104 ? -16.482 -7.469 60.374 1.00 53.62 104 ASP A N 1
ATOM 802 C CA . ASP A 1 104 ? -16.831 -7.525 61.792 1.00 53.62 104 ASP A CA 1
ATOM 803 C C . ASP A 1 104 ? -15.730 -8.311 62.533 1.00 53.62 104 ASP A C 1
ATOM 805 O O . ASP A 1 104 ? -15.704 -9.546 62.533 1.00 53.62 104 ASP A O 1
ATOM 809 N N . VAL A 1 105 ? -14.756 -7.596 63.111 1.00 56.03 105 VAL A N 1
ATOM 810 C CA . VAL A 1 105 ? -13.773 -8.185 64.031 1.00 56.03 105 VAL A CA 1
ATOM 811 C C . VAL A 1 105 ? -14.507 -8.481 65.329 1.00 56.03 105 VAL A C 1
ATOM 813 O O . VAL A 1 105 ? -14.604 -7.647 66.229 1.00 56.03 105 VAL A O 1
ATOM 816 N N . ARG A 1 106 ? -15.047 -9.699 65.411 1.00 54.00 106 ARG A N 1
ATOM 817 C CA . ARG A 1 106 ? -15.610 -10.221 66.649 1.00 54.00 106 ARG A CA 1
ATOM 818 C C . ARG A 1 106 ? -14.546 -10.244 67.733 1.00 54.00 106 ARG A C 1
ATOM 820 O O . ARG A 1 106 ? -13.509 -10.894 67.633 1.00 54.00 106 ARG A O 1
ATOM 827 N N . GLN A 1 107 ? -14.891 -9.525 68.781 1.00 55.22 107 GLN A N 1
ATOM 828 C CA . GLN A 1 107 ? -14.269 -9.485 70.080 1.00 55.22 107 GLN A CA 1
ATOM 829 C C . GLN A 1 107 ? -14.360 -10.856 70.771 1.00 55.22 107 GLN A C 1
ATOM 831 O O . GLN A 1 107 ? -15.444 -11.394 70.974 1.00 55.22 107 GLN A O 1
ATOM 836 N N . THR A 1 108 ? -13.211 -11.385 71.176 1.00 53.56 108 THR A N 1
ATOM 837 C CA . THR A 1 108 ? -13.046 -12.360 72.266 1.00 53.56 108 THR A CA 1
ATOM 838 C C . THR A 1 108 ? -12.030 -11.688 73.204 1.00 53.56 108 THR A C 1
ATOM 840 O O . THR A 1 108 ? -10.923 -11.397 72.761 1.00 53.56 108 THR A O 1
ATOM 843 N N . GLY A 1 109 ? -12.342 -11.204 74.416 1.00 47.19 109 GLY A N 1
ATOM 844 C CA . GLY A 1 109 ? -12.856 -11.967 75.564 1.00 47.19 109 GLY A CA 1
ATOM 845 C C . GLY A 1 109 ? -11.904 -13.139 75.829 1.00 47.19 109 GLY A C 1
ATOM 846 O O . GLY A 1 109 ? -11.768 -13.965 74.942 1.00 47.19 109 GLY A O 1
ATOM 847 N N . GLU A 1 110 ? -11.152 -13.312 76.915 1.00 49.06 110 GLU A N 1
ATOM 848 C CA . GLU A 1 110 ? -11.209 -12.946 78.339 1.00 49.06 110 GLU A CA 1
ATOM 849 C C . GLU A 1 110 ? -9.796 -13.293 78.913 1.00 49.06 110 GLU A C 1
ATOM 851 O O . GLU A 1 110 ? -9.131 -14.165 78.361 1.00 49.06 110 GLU A O 1
ATOM 856 N N . HIS A 1 111 ? -9.175 -12.557 79.846 1.00 46.41 111 HIS A N 1
ATOM 857 C CA . HIS A 1 111 ? -9.189 -12.688 81.324 1.00 46.41 111 HIS A CA 1
ATOM 858 C C . HIS A 1 111 ? -7.765 -12.907 81.893 1.00 46.41 111 HIS A C 1
ATOM 860 O O . HIS A 1 111 ? -7.034 -13.740 81.374 1.00 46.41 111 HIS A O 1
ATOM 866 N N . SER A 1 112 ? -7.461 -12.157 82.968 1.00 53.00 112 SER A N 1
ATOM 867 C CA . SER A 1 112 ? -6.567 -12.400 84.130 1.00 53.00 112 SER A CA 1
ATOM 868 C C . SER A 1 112 ? -5.184 -13.041 83.910 1.00 53.00 112 SER A C 1
ATOM 870 O O . SER A 1 112 ? -5.058 -14.084 83.288 1.00 53.00 112 SER A O 1
ATOM 872 N N . SER A 1 113 ? -4.082 -12.529 84.460 1.00 55.62 113 SER A N 1
ATOM 873 C CA . SER A 1 113 ? -3.837 -11.957 85.792 1.00 55.62 113 SER A CA 1
ATOM 874 C C . SER A 1 113 ? -2.517 -11.186 85.789 1.00 55.62 113 SER A C 1
ATOM 876 O O . SER A 1 113 ? -1.670 -11.494 84.921 1.00 55.62 113 SER A O 1
#